Protein AF-A0A7J8QN74-F1 (afdb_monomer_lite)

Radius of gyration: 16.39 Å; chains: 1; bounding box: 37×23×52 Å

Organism: Gossypium raimondii (NCBI:txid29730)

Structure (mmCIF, N/CA/C/O backbone):
data_AF-A0A7J8QN74-F1
#
_entry.id   AF-A0A7J8QN74-F1
#
loop_
_atom_site.group_PDB
_atom_site.id
_atom_site.type_symbol
_atom_site.label_atom_id
_atom_site.label_alt_id
_atom_site.label_comp_id
_atom_site.label_asym_id
_atom_site.label_entity_id
_atom_site.label_seq_id
_atom_site.pdbx_PDB_ins_code
_atom_site.Cartn_x
_atom_site.Cartn_y
_atom_site.Cartn_z
_atom_site.occupancy
_atom_site.B_iso_or_equiv
_atom_site.auth_seq_id
_atom_site.auth_comp_id
_atom_site.auth_asym_id
_atom_site.auth_atom_id
_atom_site.pdbx_PDB_model_num
ATOM 1 N N . MET A 1 1 ? -18.385 4.577 36.178 1.00 56.25 1 MET A N 1
ATOM 2 C CA . MET A 1 1 ? -17.989 4.428 34.762 1.00 56.25 1 MET A CA 1
ATOM 3 C C . MET A 1 1 ? -19.253 4.530 33.931 1.00 56.25 1 MET A C 1
ATOM 5 O O . MET A 1 1 ? -20.120 3.674 34.094 1.00 56.25 1 MET A O 1
ATOM 9 N N . ASN A 1 2 ? -19.423 5.602 33.157 1.00 79.31 2 ASN A N 1
ATOM 10 C CA . ASN A 1 2 ? -20.660 5.819 32.412 1.00 79.31 2 ASN A CA 1
ATOM 11 C C . ASN A 1 2 ? -20.718 4.875 31.206 1.00 79.31 2 ASN A C 1
ATOM 13 O O . ASN A 1 2 ? -19.694 4.454 30.673 1.00 79.31 2 ASN A O 1
ATOM 17 N N . GLN A 1 3 ? -21.926 4.532 30.765 1.00 75.12 3 GLN A N 1
ATOM 18 C CA . GLN A 1 3 ? -22.148 3.619 29.636 1.00 75.12 3 GLN A CA 1
ATOM 19 C C . GLN A 1 3 ? -21.487 4.126 28.336 1.00 75.12 3 GLN A C 1
ATOM 21 O O . GLN A 1 3 ? -21.002 3.322 27.547 1.00 75.12 3 GLN A O 1
ATOM 26 N N . ARG A 1 4 ? -21.376 5.456 28.183 1.00 71.19 4 ARG A N 1
ATOM 27 C CA . ARG A 1 4 ? -20.649 6.125 27.089 1.00 71.19 4 ARG A CA 1
ATOM 28 C C . ARG A 1 4 ? -19.139 5.871 27.138 1.00 71.19 4 ARG A C 1
ATOM 30 O O . ARG A 1 4 ? -18.560 5.533 26.117 1.00 71.19 4 ARG A O 1
ATOM 37 N N . ASP A 1 5 ? -18.521 5.933 28.319 1.00 77.00 5 ASP A N 1
ATOM 38 C CA . ASP A 1 5 ? -17.072 5.714 28.473 1.00 77.00 5 ASP A CA 1
ATOM 39 C C . ASP A 1 5 ? -16.672 4.274 28.119 1.00 77.00 5 ASP A C 1
ATOM 41 O O . ASP A 1 5 ? -15.569 4.031 27.633 1.00 77.00 5 ASP A O 1
ATOM 45 N N . ARG A 1 6 ? -17.565 3.304 28.373 1.00 76.88 6 ARG A N 1
ATOM 46 C CA . ARG A 1 6 ? -17.367 1.893 28.003 1.00 76.88 6 ARG A CA 1
ATOM 47 C C . ARG A 1 6 ? -17.500 1.667 26.499 1.00 76.88 6 ARG A C 1
ATOM 49 O O . ARG A 1 6 ? -16.725 0.903 25.944 1.00 76.88 6 ARG A O 1
ATOM 56 N N . GLN A 1 7 ? -18.452 2.335 25.844 1.00 73.94 7 GLN A N 1
ATOM 57 C CA . GLN A 1 7 ? -18.593 2.266 24.387 1.00 73.94 7 GLN A CA 1
ATOM 58 C C . GLN A 1 7 ? -17.367 2.850 23.683 1.00 73.94 7 GLN A C 1
ATOM 60 O O . GLN A 1 7 ? -16.785 2.171 22.846 1.00 73.94 7 GLN A O 1
ATOM 65 N N . SER A 1 8 ? -16.905 4.034 24.098 1.00 77.06 8 SER A N 1
ATOM 66 C CA . SER A 1 8 ? -15.708 4.642 23.508 1.00 77.06 8 SER A CA 1
ATOM 67 C C . SER A 1 8 ? -14.446 3.803 23.723 1.00 77.06 8 SER A C 1
ATOM 69 O O . SER A 1 8 ? -13.613 3.728 22.827 1.00 77.06 8 SER A O 1
ATOM 71 N N . GLN A 1 9 ? -14.303 3.139 24.876 1.00 77.50 9 GLN A N 1
ATOM 72 C CA . GLN A 1 9 ? -13.195 2.202 25.101 1.00 77.50 9 GLN A CA 1
ATOM 73 C C . GLN A 1 9 ? -13.273 0.988 24.176 1.00 77.50 9 GLN A C 1
ATOM 75 O O . GLN A 1 9 ? -12.277 0.672 23.534 1.00 77.50 9 GLN A O 1
ATOM 80 N N . ASN A 1 10 ? -14.447 0.369 24.037 1.0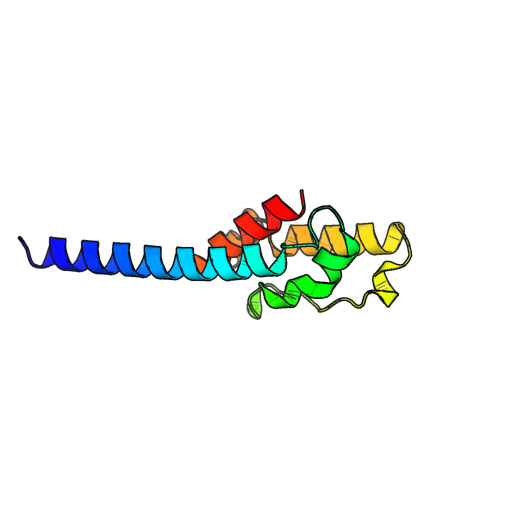0 77.94 10 ASN A N 1
ATOM 81 C CA . ASN A 1 10 ? -14.618 -0.772 23.139 1.00 77.94 10 ASN A CA 1
ATOM 82 C C . ASN A 1 10 ? -14.316 -0.398 21.677 1.00 77.94 10 ASN A C 1
ATOM 84 O O . ASN A 1 10 ? -13.614 -1.140 20.997 1.00 77.94 10 ASN A O 1
ATOM 88 N N . GLU A 1 11 ? -14.787 0.761 21.203 1.00 77.44 11 GLU A N 1
ATOM 89 C CA . GLU A 1 11 ? -14.476 1.264 19.854 1.00 77.44 11 GLU A CA 1
ATOM 90 C C . GLU A 1 11 ? -12.972 1.524 19.673 1.00 77.44 11 GLU A C 1
ATOM 92 O O . GLU A 1 11 ? -12.410 1.269 18.607 1.00 77.44 11 GLU A O 1
ATOM 97 N N . GLN A 1 12 ? -12.299 2.030 20.710 1.00 79.62 12 GLN A N 1
ATOM 98 C CA . GLN A 1 12 ? -10.854 2.256 20.701 1.00 79.62 12 GLN A CA 1
ATOM 99 C C . GLN A 1 12 ? -10.080 0.929 20.653 1.00 79.62 12 GLN A C 1
ATOM 101 O O . GLN A 1 12 ? -9.124 0.810 19.887 1.00 79.62 12 GLN A O 1
ATOM 106 N N . GLU A 1 13 ? -10.492 -0.066 21.441 1.00 83.88 13 GLU A N 1
ATOM 107 C CA . GLU A 1 13 ? -9.893 -1.403 21.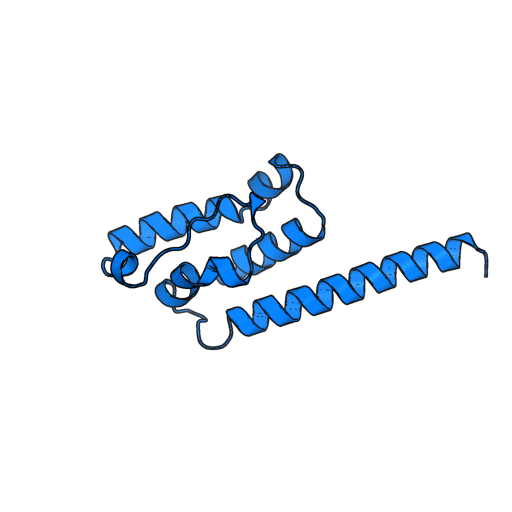461 1.00 83.88 13 GLU A CA 1
ATOM 108 C C . GLU A 1 13 ? -10.102 -2.140 20.136 1.00 83.88 13 GLU A C 1
ATOM 110 O O . GLU A 1 13 ? -9.176 -2.769 19.630 1.00 83.88 13 GLU A O 1
ATOM 115 N N . GLU A 1 14 ? -11.290 -2.040 19.542 1.00 80.31 14 GLU A N 1
ATOM 116 C CA . GLU A 1 14 ? -11.585 -2.639 18.241 1.00 80.31 14 GLU A CA 1
ATOM 117 C C . GLU A 1 14 ? -10.715 -2.020 17.143 1.00 80.31 14 GLU A C 1
ATOM 119 O O . GLU A 1 14 ? -10.054 -2.743 16.396 1.00 80.31 14 GLU A O 1
ATOM 124 N N . ARG A 1 15 ? -10.596 -0.685 17.118 1.00 79.56 15 ARG A N 1
ATOM 125 C CA . ARG A 1 15 ? -9.666 0.017 16.218 1.00 79.56 15 ARG A CA 1
ATOM 126 C C . ARG A 1 15 ? -8.219 -0.413 16.423 1.00 79.56 15 ARG A C 1
ATOM 128 O O . ARG A 1 15 ? -7.491 -0.554 15.445 1.00 79.56 15 ARG A O 1
ATOM 135 N N . TYR A 1 16 ? -7.799 -0.603 17.672 1.00 84.38 16 TYR A N 1
ATOM 136 C CA . TYR A 1 16 ? -6.441 -1.034 17.986 1.00 84.38 16 TYR A CA 1
ATOM 137 C C . TYR A 1 16 ? -6.166 -2.452 17.475 1.00 84.38 16 TYR A C 1
ATOM 139 O O . TYR A 1 16 ? -5.166 -2.669 16.800 1.00 84.38 16 TYR A O 1
ATOM 147 N N . ARG A 1 17 ? -7.088 -3.395 17.708 1.00 85.50 17 ARG A N 1
ATOM 148 C CA . ARG A 1 17 ? -6.970 -4.780 17.218 1.00 85.50 17 ARG A CA 1
ATOM 149 C C . ARG A 1 17 ? -6.927 -4.856 15.699 1.00 85.50 17 ARG A C 1
ATOM 151 O O . ARG A 1 17 ? -6.123 -5.602 15.148 1.00 85.50 17 ARG A O 1
ATOM 158 N N . ILE A 1 18 ? -7.784 -4.083 15.034 1.00 83.50 18 ILE A N 1
ATOM 159 C CA . ILE A 1 18 ? -7.784 -3.966 13.577 1.00 83.50 18 ILE A CA 1
ATOM 160 C C . ILE A 1 18 ? -6.422 -3.443 13.117 1.00 83.50 18 ILE A C 1
ATOM 162 O O . ILE A 1 18 ? -5.771 -4.092 12.306 1.00 83.50 18 ILE A O 1
ATOM 166 N N . ALA A 1 19 ? -5.944 -2.332 13.685 1.00 85.31 19 ALA A N 1
ATOM 167 C CA . ALA A 1 19 ? -4.647 -1.769 13.326 1.00 85.31 19 ALA A CA 1
ATOM 168 C C . ALA A 1 19 ? -3.499 -2.773 13.528 1.00 85.31 19 ALA A C 1
ATOM 170 O O . ALA A 1 19 ? -2.686 -2.920 12.624 1.00 85.31 19 ALA A O 1
ATOM 171 N N . GLU A 1 20 ? -3.455 -3.506 14.646 1.00 89.06 20 GLU A N 1
ATOM 172 C CA . GLU A 1 20 ? -2.440 -4.543 14.889 1.00 89.06 20 GLU A CA 1
ATOM 173 C C . GLU A 1 20 ? -2.474 -5.666 13.846 1.00 89.06 20 GLU A C 1
ATOM 175 O O . GLU A 1 20 ? -1.421 -6.070 13.347 1.00 89.06 20 GLU A O 1
ATOM 180 N N . ALA A 1 21 ? -3.664 -6.158 13.491 1.00 88.69 21 ALA A N 1
ATOM 181 C CA . ALA A 1 21 ? -3.811 -7.204 12.482 1.00 88.69 21 ALA A CA 1
ATOM 182 C C . ALA A 1 21 ? -3.309 -6.734 11.107 1.00 88.69 21 ALA A C 1
ATOM 184 O O . ALA A 1 21 ? -2.599 -7.464 10.414 1.00 88.69 21 ALA A O 1
ATOM 185 N N . MET A 1 22 ? -3.622 -5.491 10.735 1.00 89.50 22 MET A N 1
ATOM 186 C CA . MET A 1 22 ? -3.145 -4.885 9.491 1.00 89.50 22 MET A CA 1
ATOM 187 C C . MET A 1 22 ? -1.630 -4.701 9.500 1.00 89.50 22 MET A C 1
ATOM 189 O O . MET A 1 22 ? -0.957 -5.040 8.530 1.00 89.50 22 MET A O 1
ATOM 193 N N . ASP A 1 23 ? -1.082 -4.204 10.607 1.00 91.81 23 ASP A N 1
ATOM 194 C CA . ASP A 1 23 ? 0.355 -4.008 10.775 1.00 91.81 23 ASP A CA 1
ATOM 195 C C . ASP A 1 23 ? 1.111 -5.338 10.660 1.00 91.81 23 ASP A C 1
ATOM 197 O O . ASP A 1 23 ? 2.176 -5.399 10.044 1.00 91.81 23 ASP A O 1
ATOM 201 N N . PHE A 1 24 ? 0.552 -6.412 11.225 1.00 93.06 24 PHE A N 1
ATOM 202 C CA . PHE A 1 24 ? 1.103 -7.757 11.112 1.00 93.06 24 PHE A CA 1
ATOM 203 C C . PHE A 1 24 ? 1.141 -8.236 9.656 1.00 93.06 24 PHE A C 1
ATOM 205 O O . PHE A 1 24 ? 2.202 -8.648 9.184 1.00 93.06 24 PHE A O 1
ATOM 212 N N . GLU A 1 25 ? 0.028 -8.140 8.925 1.00 93.38 25 GLU A N 1
ATOM 213 C CA . GLU A 1 25 ? -0.040 -8.595 7.531 1.00 93.38 25 GLU A CA 1
ATOM 214 C C . GLU A 1 25 ? 0.867 -7.764 6.608 1.00 93.38 25 GLU A C 1
ATOM 216 O O . GLU A 1 25 ? 1.562 -8.325 5.759 1.00 93.38 25 GLU A O 1
ATOM 221 N N . ILE A 1 26 ? 0.963 -6.447 6.822 1.00 94.75 26 ILE A N 1
ATOM 222 C CA . ILE A 1 26 ? 1.848 -5.567 6.041 1.00 94.75 26 ILE A CA 1
ATOM 223 C C . ILE A 1 26 ? 3.322 -5.874 6.323 1.00 94.75 26 ILE A C 1
ATOM 225 O O . ILE A 1 26 ? 4.114 -6.015 5.388 1.00 94.75 26 ILE A O 1
ATOM 229 N N . LYS A 1 27 ? 3.707 -6.039 7.596 1.00 94.00 27 LYS A N 1
ATOM 230 C CA . LYS A 1 27 ? 5.078 -6.428 7.968 1.00 94.00 27 LYS A CA 1
ATOM 231 C C . LYS A 1 27 ? 5.435 -7.792 7.398 1.00 94.00 27 LYS A C 1
ATOM 233 O O . LYS A 1 27 ? 6.515 -7.961 6.842 1.00 94.00 27 LYS A O 1
ATOM 238 N N . ARG A 1 28 ? 4.521 -8.758 7.492 1.00 95.19 28 ARG A N 1
ATOM 239 C CA . ARG A 1 28 ? 4.691 -10.099 6.927 1.00 95.19 28 ARG A CA 1
ATOM 240 C C . ARG A 1 28 ? 4.863 -10.062 5.412 1.00 95.19 28 ARG A C 1
ATOM 242 O O . ARG A 1 28 ? 5.689 -10.798 4.879 1.00 95.19 28 ARG A O 1
ATOM 249 N N . TRP A 1 29 ? 4.101 -9.220 4.722 1.00 95.38 29 TRP A N 1
ATOM 250 C CA . TRP A 1 29 ? 4.222 -9.031 3.282 1.00 95.38 29 TRP A CA 1
ATOM 251 C C . TRP A 1 29 ? 5.570 -8.427 2.877 1.00 95.38 29 TRP A C 1
ATOM 253 O O . TRP A 1 29 ? 6.161 -8.890 1.897 1.00 95.38 29 TRP A O 1
ATOM 263 N N . ALA A 1 30 ? 6.043 -7.417 3.610 1.00 95.19 30 ALA A N 1
ATOM 264 C CA . ALA A 1 30 ? 7.295 -6.722 3.324 1.00 95.19 30 ALA A CA 1
ATOM 265 C C . ALA A 1 30 ? 8.535 -7.528 3.738 1.00 95.19 30 ALA A C 1
ATOM 267 O O . ALA A 1 30 ? 9.586 -7.398 3.108 1.00 95.19 30 ALA A O 1
ATOM 268 N N . ALA A 1 31 ? 8.418 -8.381 4.760 1.00 94.88 31 ALA A N 1
ATOM 269 C CA . ALA A 1 31 ? 9.518 -9.170 5.303 1.00 94.88 31 ALA A CA 1
ATOM 270 C C . ALA A 1 31 ? 10.262 -9.951 4.205 1.00 94.88 31 ALA A C 1
ATOM 272 O O . ALA A 1 31 ? 9.680 -10.735 3.454 1.00 94.88 31 ALA A O 1
ATOM 273 N N . GLY A 1 32 ? 11.574 -9.721 4.104 1.00 92.38 32 GLY A N 1
ATOM 274 C CA . GLY A 1 32 ? 12.436 -10.348 3.094 1.00 92.38 32 GLY A CA 1
ATOM 275 C C . GLY A 1 32 ? 12.310 -9.775 1.674 1.00 92.38 32 GLY A C 1
ATOM 276 O O . GLY A 1 32 ? 13.036 -10.212 0.782 1.00 92.38 32 GLY A O 1
ATOM 277 N N . LYS A 1 33 ? 11.427 -8.792 1.449 1.00 94.19 33 LYS A N 1
ATOM 278 C CA . LYS A 1 33 ? 11.256 -8.065 0.177 1.00 94.19 33 LYS A CA 1
ATOM 279 C C . LYS A 1 33 ? 11.678 -6.593 0.270 1.00 94.19 33 LYS A C 1
ATOM 281 O O . LYS A 1 33 ? 11.701 -5.912 -0.754 1.00 94.19 33 LYS A O 1
ATOM 286 N N . GLU A 1 34 ? 12.012 -6.102 1.462 1.00 89.62 34 GLU A N 1
ATOM 287 C CA . GLU A 1 34 ? 12.453 -4.723 1.705 1.00 89.62 34 GLU A CA 1
ATOM 288 C C . GLU A 1 34 ? 13.628 -4.346 0.786 1.00 89.62 34 GLU A C 1
ATOM 290 O O . GLU A 1 34 ? 14.586 -5.100 0.620 1.00 89.62 34 GLU A O 1
ATOM 295 N N . GLY A 1 35 ? 13.526 -3.198 0.113 1.00 89.00 35 GLY A N 1
ATOM 296 C CA . GLY A 1 35 ? 14.508 -2.754 -0.885 1.00 89.00 35 GLY A CA 1
ATOM 297 C C . GLY A 1 35 ? 14.449 -3.483 -2.238 1.00 89.00 35 GLY A C 1
ATOM 298 O O . GLY A 1 35 ? 15.019 -3.002 -3.219 1.00 89.00 35 GLY A O 1
ATOM 299 N N . ASN A 1 36 ? 13.715 -4.595 -2.360 1.00 94.25 36 ASN A N 1
ATOM 300 C CA . ASN A 1 36 ? 13.473 -5.266 -3.635 1.00 94.25 36 ASN A CA 1
ATOM 301 C C . ASN A 1 36 ? 12.162 -4.781 -4.266 1.00 94.25 36 ASN A C 1
ATOM 303 O O . ASN A 1 36 ? 11.111 -5.416 -4.165 1.00 94.25 36 ASN A O 1
ATOM 307 N N . MET A 1 37 ? 12.258 -3.675 -5.005 1.00 94.31 37 MET A N 1
ATOM 308 C CA . MET A 1 37 ? 11.119 -3.049 -5.683 1.00 94.31 37 MET A CA 1
ATOM 309 C C . MET A 1 37 ? 10.318 -4.026 -6.562 1.00 94.31 37 MET A C 1
ATOM 311 O O . MET A 1 37 ? 9.097 -3.945 -6.625 1.00 94.31 37 MET A O 1
ATOM 315 N N . ARG A 1 38 ? 10.971 -4.986 -7.231 1.00 96.38 38 ARG A N 1
ATOM 316 C CA . ARG A 1 38 ? 10.261 -5.956 -8.084 1.00 96.38 38 ARG A CA 1
ATOM 317 C C . ARG A 1 38 ? 9.412 -6.920 -7.260 1.00 96.38 38 ARG A C 1
ATOM 319 O O . ARG A 1 38 ? 8.277 -7.199 -7.637 1.00 96.38 38 ARG A O 1
ATOM 326 N N . ALA A 1 39 ? 9.952 -7.411 -6.146 1.00 96.06 39 ALA A N 1
ATOM 327 C CA . ALA A 1 39 ? 9.238 -8.317 -5.250 1.00 96.06 39 ALA A CA 1
ATOM 328 C C . ALA A 1 39 ? 8.061 -7.614 -4.556 1.00 96.06 39 ALA A C 1
ATOM 330 O O . ALA A 1 39 ? 6.979 -8.190 -4.462 1.00 96.06 39 ALA A O 1
ATOM 331 N N . LEU A 1 40 ? 8.247 -6.360 -4.130 1.00 96.44 40 LEU A N 1
ATOM 332 C CA . LEU A 1 40 ? 7.176 -5.560 -3.530 1.00 96.44 40 LEU A CA 1
ATOM 333 C C . LEU A 1 40 ? 6.042 -5.313 -4.534 1.00 96.44 40 LEU A C 1
ATOM 335 O O . LEU A 1 40 ? 4.894 -5.646 -4.256 1.00 96.44 40 LEU A O 1
ATOM 339 N N . LEU A 1 41 ? 6.362 -4.815 -5.733 1.00 96.25 41 LEU A N 1
ATOM 340 C CA . LEU A 1 41 ? 5.346 -4.503 -6.744 1.00 96.25 41 LEU A CA 1
ATOM 341 C C . LEU A 1 41 ? 4.600 -5.748 -7.240 1.00 96.25 41 LEU A C 1
ATOM 343 O O . LEU A 1 41 ? 3.393 -5.689 -7.424 1.00 96.25 41 LEU A O 1
ATOM 347 N N . SER A 1 42 ? 5.284 -6.877 -7.438 1.00 96.31 42 SER A N 1
ATOM 348 C CA . SER A 1 42 ? 4.643 -8.110 -7.937 1.00 96.31 42 SER A CA 1
ATOM 349 C C . SER A 1 42 ? 3.790 -8.861 -6.917 1.00 96.31 42 SER A C 1
ATOM 351 O O . SER A 1 42 ? 3.208 -9.882 -7.260 1.00 96.31 42 SER A O 1
ATOM 353 N N . SER A 1 43 ? 3.754 -8.409 -5.663 1.00 95.56 43 SER A N 1
ATOM 354 C CA . SER A 1 43 ? 2.961 -9.054 -4.613 1.00 95.56 43 SER A CA 1
ATOM 355 C C . SER A 1 43 ? 2.103 -8.068 -3.826 1.00 95.56 43 SER A C 1
ATOM 357 O O . SER A 1 43 ? 1.663 -8.372 -2.719 1.00 95.56 43 SER A O 1
ATOM 359 N N . MET A 1 44 ? 1.887 -6.866 -4.359 1.00 94.62 44 MET A N 1
ATOM 360 C CA . MET A 1 44 ? 1.157 -5.801 -3.669 1.00 94.62 44 MET A CA 1
ATOM 361 C C . MET A 1 44 ? -0.312 -6.184 -3.433 1.00 94.62 44 MET A C 1
ATOM 363 O O . MET A 1 44 ? -0.893 -5.810 -2.421 1.00 94.62 44 MET A O 1
ATOM 367 N N . GLU A 1 45 ? -0.896 -7.006 -4.307 1.00 93.81 45 GLU A N 1
ATOM 368 C CA . GLU A 1 45 ? -2.263 -7.517 -4.181 1.00 93.81 45 GLU A CA 1
ATOM 369 C C . GLU A 1 45 ? -2.516 -8.319 -2.894 1.00 93.81 45 GLU A C 1
ATOM 371 O O . GLU A 1 45 ? -3.667 -8.496 -2.516 1.00 93.81 45 GLU A O 1
ATOM 376 N N . GLN A 1 46 ? -1.464 -8.779 -2.205 1.00 93.81 46 GLN A N 1
ATOM 377 C CA . GLN A 1 46 ? -1.583 -9.515 -0.942 1.00 93.81 46 GLN A CA 1
ATOM 378 C C . GLN A 1 46 ? -2.050 -8.638 0.227 1.00 93.81 46 GLN A C 1
ATOM 380 O O . GLN A 1 46 ? -2.584 -9.168 1.196 1.00 93.81 46 GLN A O 1
ATOM 385 N N . VAL A 1 47 ? -1.819 -7.323 0.160 1.00 94.69 47 VAL A N 1
ATOM 386 C CA . VAL A 1 47 ? -2.109 -6.382 1.260 1.00 94.69 47 VAL A CA 1
ATOM 387 C C . VAL A 1 47 ? -3.116 -5.302 0.886 1.00 94.69 47 VAL A C 1
ATOM 389 O O . VAL A 1 47 ? -3.597 -4.584 1.758 1.00 94.69 47 VAL A O 1
ATOM 392 N N . LEU A 1 48 ? -3.437 -5.158 -0.398 1.00 93.81 48 LEU A N 1
ATOM 393 C CA . LEU A 1 48 ? -4.396 -4.163 -0.865 1.00 93.81 48 LEU A CA 1
ATOM 394 C C . LEU A 1 48 ? -5.832 -4.679 -0.816 1.00 93.81 48 LEU A C 1
ATOM 396 O O . LEU A 1 48 ? -6.097 -5.877 -0.809 1.00 93.81 48 LEU A O 1
ATOM 400 N N . TRP A 1 49 ? -6.771 -3.738 -0.846 1.00 92.25 49 TRP A N 1
ATOM 401 C CA . TRP A 1 49 ? -8.202 -4.016 -0.895 1.00 92.25 49 TRP A CA 1
ATOM 402 C C . TRP A 1 49 ? -8.738 -3.981 -2.339 1.00 92.25 49 TRP A C 1
ATOM 404 O O . TRP A 1 49 ? -8.185 -3.258 -3.175 1.00 92.25 49 TRP A O 1
ATOM 414 N N . PRO A 1 50 ? -9.825 -4.707 -2.658 1.00 86.75 50 PRO A N 1
ATOM 415 C CA . PRO A 1 50 ? -10.324 -4.856 -4.032 1.00 86.75 50 PRO A CA 1
ATOM 416 C C . PRO A 1 50 ? -10.623 -3.535 -4.764 1.00 86.75 50 PRO A C 1
ATOM 418 O O . PRO A 1 50 ? -10.369 -3.404 -5.959 1.00 86.75 50 PRO A O 1
ATOM 421 N N . GLU A 1 51 ? -11.119 -2.520 -4.058 1.00 87.88 51 GLU A N 1
ATOM 422 C CA . GLU A 1 51 ? -11.557 -1.243 -4.638 1.00 87.88 51 GLU A CA 1
ATOM 423 C C . GLU A 1 51 ? -10.410 -0.237 -4.858 1.00 87.88 51 GLU A C 1
ATOM 425 O O . GLU A 1 51 ? -10.626 0.873 -5.359 1.00 87.88 51 GLU A O 1
ATOM 430 N N . CYS A 1 52 ? -9.167 -0.587 -4.500 1.00 88.69 52 CYS A N 1
ATOM 431 C CA . CYS A 1 52 ? -8.028 0.320 -4.660 1.00 88.69 52 CYS A CA 1
ATOM 432 C C . CYS A 1 52 ? -7.691 0.585 -6.141 1.00 88.69 52 CYS A C 1
ATOM 434 O O . CYS A 1 52 ? -7.189 1.665 -6.477 1.00 88.69 52 CYS A O 1
ATOM 436 N N . GLY A 1 53 ? -8.075 -0.333 -7.037 1.00 87.69 53 GLY A N 1
ATOM 437 C CA . GLY A 1 53 ? -7.794 -0.267 -8.474 1.00 87.69 53 GLY A CA 1
ATOM 438 C C . GLY A 1 53 ? -6.412 -0.802 -8.853 1.00 87.69 53 GLY A C 1
ATOM 439 O O . GLY A 1 53 ? -5.876 -0.415 -9.891 1.00 87.69 53 GLY A O 1
ATOM 440 N N . TRP A 1 54 ? -5.819 -1.645 -8.005 1.00 94.25 54 TRP A N 1
ATOM 441 C CA . TRP A 1 54 ? -4.579 -2.351 -8.302 1.00 94.25 54 TRP A CA 1
ATOM 442 C C . TRP A 1 54 ? -4.827 -3.559 -9.204 1.00 94.25 54 TRP A C 1
ATOM 444 O O . TRP A 1 54 ? -5.754 -4.335 -8.985 1.00 94.25 54 TRP A O 1
ATOM 454 N N . GLU A 1 55 ? -3.958 -3.731 -10.194 1.00 93.06 55 GLU A N 1
ATOM 455 C CA . GLU A 1 55 ? -3.929 -4.905 -11.062 1.00 93.06 55 GLU A CA 1
ATOM 456 C C . GLU A 1 55 ? -2.683 -5.726 -10.703 1.00 93.06 55 GLU A C 1
ATOM 458 O O . GLU A 1 55 ? -1.595 -5.143 -10.671 1.00 93.06 55 GLU A O 1
ATOM 463 N N . PRO A 1 56 ? -2.802 -7.043 -10.443 1.00 93.75 56 PRO A N 1
ATOM 464 C CA . PRO A 1 56 ? -1.648 -7.900 -10.185 1.00 93.75 56 PRO A CA 1
ATOM 465 C C . PRO A 1 56 ? -0.618 -7.820 -11.316 1.00 93.75 56 PRO A C 1
ATOM 467 O O . PRO A 1 56 ? -0.975 -7.805 -12.496 1.00 93.75 56 PRO A O 1
ATOM 470 N N . VAL A 1 57 ? 0.667 -7.782 -10.959 1.00 95.25 57 VAL A N 1
ATOM 471 C CA . VAL A 1 57 ? 1.769 -7.624 -11.919 1.00 95.25 57 VAL A CA 1
ATOM 472 C C . VAL A 1 57 ? 2.746 -8.783 -11.788 1.00 95.25 57 VAL A C 1
ATOM 474 O O . VAL A 1 57 ? 3.294 -9.024 -10.716 1.00 95.25 57 VAL A O 1
ATOM 477 N N . SER A 1 58 ? 3.032 -9.477 -12.892 1.00 95.38 58 SER A N 1
ATOM 478 C CA . SER A 1 58 ? 4.001 -10.573 -12.880 1.00 95.38 58 SER A CA 1
ATOM 479 C C . SER A 1 58 ? 5.438 -10.053 -12.785 1.00 95.38 58 SER A C 1
ATOM 481 O O . SER A 1 58 ? 5.784 -9.004 -13.327 1.00 95.38 58 SER A O 1
ATOM 483 N N . LEU A 1 59 ? 6.338 -10.841 -12.188 1.00 93.38 59 LEU A N 1
ATOM 484 C CA . LEU A 1 59 ? 7.782 -10.577 -12.256 1.00 93.38 59 LEU A CA 1
ATOM 485 C C . LEU A 1 59 ? 8.303 -10.519 -13.701 1.00 93.38 59 LEU A C 1
ATOM 487 O O . LEU A 1 59 ? 9.257 -9.792 -13.980 1.00 93.38 59 LEU A O 1
ATOM 491 N N . THR A 1 60 ? 7.658 -11.239 -14.623 1.00 94.75 60 THR A N 1
ATOM 492 C CA . THR A 1 60 ? 7.986 -11.195 -16.058 1.00 94.75 60 THR A CA 1
ATOM 493 C C . THR A 1 60 ? 7.710 -9.821 -16.679 1.00 94.75 60 THR A C 1
ATOM 495 O O . THR A 1 60 ? 8.475 -9.367 -17.528 1.00 94.75 60 THR A O 1
ATOM 498 N N . ASP A 1 61 ? 6.717 -9.087 -16.175 1.00 92.75 61 ASP A N 1
ATOM 499 C CA . ASP A 1 61 ? 6.425 -7.714 -16.598 1.00 92.75 61 ASP A CA 1
ATOM 500 C C . ASP A 1 61 ? 7.410 -6.696 -15.993 1.00 92.75 61 ASP A C 1
ATOM 502 O O . ASP A 1 61 ? 7.511 -5.556 -16.449 1.00 92.75 61 ASP A O 1
ATOM 506 N N . LEU A 1 62 ? 8.191 -7.093 -14.983 1.00 94.94 62 LEU A N 1
ATOM 507 C CA . LEU A 1 62 ? 9.111 -6.240 -14.219 1.00 94.94 62 LEU A CA 1
ATOM 508 C C . LEU A 1 62 ? 10.593 -6.464 -14.568 1.00 94.94 62 LEU A C 1
ATOM 510 O O . LEU A 1 62 ? 11.479 -6.056 -13.815 1.00 94.94 62 LEU A O 1
ATOM 514 N N . ILE A 1 63 ? 10.896 -7.081 -15.715 1.00 95.06 63 ILE A N 1
ATOM 515 C CA . ILE A 1 63 ? 12.281 -7.362 -16.133 1.00 95.06 63 ILE A CA 1
ATOM 516 C C . ILE A 1 63 ? 13.073 -6.056 -16.322 1.00 95.06 63 ILE A C 1
ATOM 518 O O . ILE A 1 63 ? 14.160 -5.880 -15.762 1.00 95.06 63 ILE A O 1
ATOM 522 N N . THR A 1 64 ? 12.512 -5.102 -17.069 1.00 96.44 64 THR A N 1
ATOM 523 C CA . THR A 1 64 ? 13.215 -3.865 -17.442 1.00 96.44 64 THR A CA 1
ATOM 524 C C . THR A 1 64 ? 13.048 -2.760 -16.402 1.00 96.44 64 THR A C 1
ATOM 526 O O . THR A 1 64 ? 11.986 -2.593 -15.807 1.00 96.44 64 THR A O 1
ATOM 529 N N . SER A 1 65 ? 14.061 -1.907 -1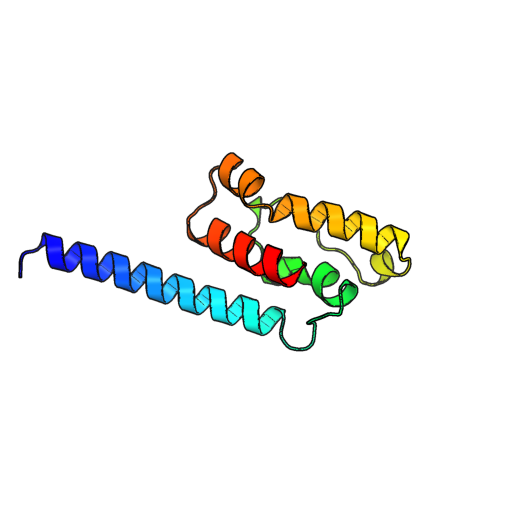6.239 1.00 94.50 65 SER A N 1
ATOM 530 C CA . SER A 1 65 ? 13.960 -0.731 -15.359 1.00 94.50 65 SER A CA 1
ATOM 531 C C . SER A 1 65 ? 12.819 0.215 -15.763 1.00 94.50 65 SER A C 1
ATOM 533 O O . SER A 1 65 ? 12.201 0.851 -14.909 1.00 94.50 65 SER A O 1
ATOM 535 N N . GLY A 1 66 ? 12.508 0.294 -17.063 1.00 96.94 66 GLY A N 1
ATOM 536 C CA . GLY A 1 66 ? 11.395 1.090 -17.580 1.00 96.94 66 GLY A CA 1
ATOM 537 C C . GLY A 1 66 ? 10.032 0.563 -17.127 1.00 96.94 66 GLY A C 1
ATOM 538 O O . GLY A 1 66 ? 9.191 1.348 -16.683 1.00 96.94 66 GLY A O 1
ATOM 539 N N . SER A 1 67 ? 9.827 -0.756 -17.175 1.00 95.81 67 SER A N 1
ATOM 540 C CA . SER A 1 67 ? 8.577 -1.366 -16.719 1.00 95.81 67 SER A CA 1
ATOM 541 C C . SER A 1 67 ? 8.419 -1.279 -15.201 1.00 95.81 67 SER A C 1
ATOM 543 O O . SER A 1 67 ? 7.352 -0.871 -14.741 1.00 95.81 67 SER A O 1
ATOM 545 N N . VAL A 1 68 ? 9.496 -1.486 -14.432 1.00 96.44 68 VAL A N 1
ATOM 546 C CA . VAL A 1 68 ? 9.497 -1.258 -12.973 1.00 96.44 68 VAL A CA 1
ATOM 547 C C . VAL A 1 68 ? 9.082 0.174 -12.639 1.00 96.44 68 VAL A C 1
ATOM 549 O O . VAL A 1 68 ? 8.170 0.379 -11.844 1.00 96.44 68 VAL A O 1
ATOM 552 N N . LYS A 1 69 ? 9.675 1.182 -13.292 1.00 96.44 69 LYS A N 1
ATOM 553 C CA . LYS A 1 69 ? 9.336 2.595 -13.050 1.00 96.44 69 LYS A CA 1
ATOM 554 C C . LYS A 1 69 ? 7.880 2.919 -13.401 1.00 96.44 69 LYS A C 1
ATOM 556 O O . LYS A 1 69 ? 7.256 3.737 -12.725 1.00 96.44 69 LYS A O 1
ATOM 561 N N . LYS A 1 70 ? 7.333 2.304 -14.455 1.00 96.25 70 LYS A N 1
ATOM 562 C CA . LYS A 1 70 ? 5.930 2.478 -14.863 1.00 96.25 70 LYS A CA 1
ATOM 563 C C . LYS A 1 70 ? 4.972 1.884 -13.828 1.00 96.25 70 LYS A C 1
ATOM 565 O O . LYS A 1 70 ? 4.018 2.556 -13.447 1.00 96.25 70 LYS A O 1
ATOM 570 N N . VAL A 1 71 ? 5.235 0.663 -13.370 1.00 96.81 71 VAL A N 1
ATOM 571 C CA . VAL A 1 71 ? 4.404 -0.025 -12.370 1.00 96.81 71 VAL A CA 1
ATOM 572 C C . VAL A 1 71 ? 4.512 0.660 -11.011 1.00 96.81 71 VAL A C 1
ATOM 574 O O . VAL A 1 71 ? 3.489 0.921 -10.391 1.00 96.81 71 VAL A O 1
ATOM 577 N N . TYR A 1 72 ? 5.712 1.079 -10.609 1.00 96.06 72 TYR A N 1
ATOM 578 C CA . TYR A 1 72 ? 5.926 1.870 -9.397 1.00 96.06 72 TYR A CA 1
ATOM 579 C C . TYR A 1 72 ? 5.052 3.131 -9.359 1.00 96.06 72 TYR A C 1
ATOM 581 O O . TYR A 1 72 ? 4.388 3.399 -8.368 1.00 96.06 72 TYR A O 1
ATOM 589 N N . ARG A 1 73 ? 4.974 3.881 -10.467 1.00 95.19 73 ARG A N 1
ATOM 590 C CA . ARG A 1 73 ? 4.100 5.065 -10.557 1.00 95.19 73 ARG A CA 1
ATOM 591 C C . ARG A 1 73 ? 2.617 4.727 -10.419 1.00 95.19 73 ARG A C 1
ATOM 593 O O . ARG A 1 73 ? 1.869 5.523 -9.863 1.00 95.19 73 ARG A O 1
ATOM 600 N N . LYS A 1 74 ? 2.178 3.579 -10.944 1.00 94.81 74 LYS A N 1
ATOM 601 C CA . LYS A 1 74 ? 0.802 3.108 -10.733 1.00 94.81 74 LYS A CA 1
ATOM 602 C C . LYS A 1 74 ? 0.573 2.763 -9.260 1.00 94.81 74 LYS A C 1
ATOM 604 O O . LYS A 1 74 ? -0.440 3.170 -8.702 1.00 94.81 74 LYS A O 1
ATOM 609 N N . ALA A 1 75 ? 1.526 2.065 -8.641 1.00 95.38 75 ALA A N 1
ATOM 610 C CA . ALA A 1 75 ? 1.459 1.655 -7.244 1.00 95.38 75 ALA A CA 1
ATOM 611 C C . ALA A 1 75 ? 1.343 2.865 -6.323 1.00 95.38 75 ALA A C 1
ATOM 613 O O . ALA A 1 75 ? 0.389 2.951 -5.556 1.00 95.38 75 ALA A O 1
ATOM 614 N N . THR A 1 76 ? 2.234 3.849 -6.474 1.00 94.88 76 THR A N 1
ATOM 615 C CA . THR A 1 76 ? 2.218 5.057 -5.643 1.00 94.88 76 THR A CA 1
ATOM 616 C C . THR A 1 76 ? 0.919 5.838 -5.777 1.00 94.88 76 THR A C 1
ATOM 618 O O . THR A 1 76 ? 0.442 6.341 -4.773 1.00 94.88 76 THR A O 1
ATOM 621 N N . LEU A 1 77 ? 0.302 5.904 -6.962 1.00 93.69 77 LEU A N 1
ATOM 622 C CA . LEU A 1 77 ? -1.015 6.532 -7.142 1.00 93.69 77 LEU A CA 1
ATOM 623 C C . LEU A 1 77 ? -2.151 5.746 -6.477 1.00 93.69 77 LEU A C 1
ATOM 625 O O . LEU A 1 77 ? -3.095 6.354 -5.974 1.00 93.69 77 LEU A O 1
ATOM 629 N N . CYS A 1 78 ? -2.066 4.416 -6.488 1.00 94.06 78 CYS A N 1
ATOM 630 C CA . CYS A 1 78 ? -3.056 3.529 -5.887 1.00 94.06 78 CYS A CA 1
ATOM 631 C C . CYS A 1 78 ? -3.113 3.689 -4.363 1.00 94.06 78 CYS A C 1
ATOM 633 O O . CYS A 1 78 ? -4.199 3.733 -3.790 1.00 94.06 78 CYS A O 1
ATOM 635 N N . VAL A 1 79 ? -1.946 3.820 -3.726 1.00 95.31 79 VAL A N 1
ATOM 636 C CA . VAL A 1 79 ? -1.809 3.931 -2.264 1.00 95.31 79 VAL A CA 1
ATOM 637 C C . VAL A 1 79 ? -1.539 5.360 -1.785 1.00 95.31 79 VAL A C 1
ATOM 639 O O . VAL A 1 79 ? -1.275 5.578 -0.610 1.00 95.31 79 VAL A O 1
ATOM 642 N N . HIS A 1 80 ? -1.617 6.363 -2.664 1.00 94.38 80 HIS A N 1
ATOM 643 C CA . HIS A 1 80 ? -1.389 7.749 -2.261 1.00 94.38 80 HIS A CA 1
ATOM 644 C C . HIS A 1 80 ? -2.491 8.216 -1.289 1.00 94.38 80 HIS A C 1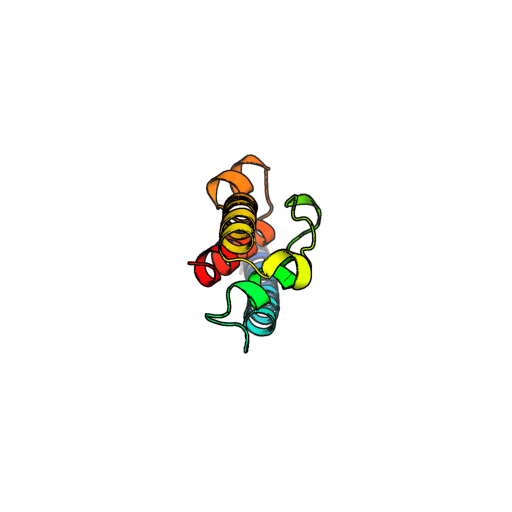
ATOM 646 O O . HIS A 1 80 ? -3.668 8.158 -1.666 1.00 94.38 80 HIS A O 1
ATOM 652 N N . PRO A 1 81 ? -2.158 8.788 -0.114 1.00 92.44 81 PRO A N 1
ATOM 653 C CA . PRO A 1 81 ? -3.148 9.203 0.885 1.00 92.44 81 PRO A CA 1
ATOM 654 C C . PRO A 1 81 ? -4.241 10.127 0.329 1.00 92.44 81 PRO A C 1
ATOM 656 O O . PRO A 1 81 ? -5.422 9.899 0.570 1.00 92.44 81 PRO A O 1
ATOM 659 N N . ASP A 1 82 ? -3.872 11.116 -0.497 1.00 93.75 82 ASP A N 1
ATOM 660 C CA . ASP A 1 82 ? -4.834 12.016 -1.163 1.00 93.75 82 ASP A CA 1
ATOM 661 C C . ASP A 1 82 ? -5.822 11.270 -2.083 1.00 93.75 82 ASP A C 1
ATOM 663 O O . ASP A 1 82 ? -7.023 11.536 -2.066 1.00 93.75 82 ASP A O 1
ATOM 667 N N . LYS A 1 83 ? -5.352 10.282 -2.858 1.00 92.62 83 LYS A N 1
ATOM 668 C CA . LYS A 1 83 ? -6.213 9.517 -3.775 1.00 92.62 83 LYS A CA 1
ATOM 669 C C . LYS A 1 83 ? -7.120 8.551 -3.035 1.00 92.62 83 LYS A C 1
ATOM 671 O O . LYS A 1 83 ? -8.289 8.417 -3.389 1.00 92.62 83 LYS A O 1
ATOM 676 N N . VAL A 1 84 ? -6.601 7.924 -1.990 1.00 93.62 84 VAL A N 1
ATOM 677 C CA . VAL A 1 84 ? -7.358 7.030 -1.111 1.00 93.62 84 VAL A CA 1
ATOM 678 C C . VAL A 1 84 ? -8.432 7.822 -0.355 1.00 93.62 84 VAL A C 1
ATOM 680 O O . VAL A 1 84 ? -9.592 7.415 -0.321 1.00 93.62 84 VAL A O 1
ATOM 683 N N . GLN A 1 85 ? -8.103 9.021 0.134 1.00 91.56 85 GLN A N 1
ATOM 684 C CA . GLN A 1 85 ? -9.061 9.940 0.751 1.00 91.56 85 GLN A CA 1
ATOM 685 C C . GLN A 1 85 ? -10.169 10.376 -0.223 1.00 91.56 85 GLN A C 1
ATOM 687 O O . GLN A 1 85 ? -11.341 10.354 0.150 1.00 91.56 85 GLN A O 1
ATOM 692 N N . GLN A 1 86 ? -9.830 10.732 -1.468 1.00 91.62 86 GLN A N 1
ATOM 693 C CA . GLN A 1 86 ? -10.804 11.134 -2.498 1.00 91.62 86 GLN A CA 1
ATOM 694 C C . GLN A 1 86 ? -11.807 10.025 -2.844 1.00 91.62 86 GLN A C 1
ATOM 696 O O . GLN A 1 86 ? -12.951 10.320 -3.182 1.00 91.62 86 GLN A O 1
ATOM 701 N N . LYS A 1 87 ? -11.401 8.755 -2.737 1.00 89.81 87 LYS A N 1
ATOM 702 C CA . LYS A 1 87 ? -12.257 7.587 -3.000 1.00 89.81 87 LYS A CA 1
ATOM 703 C C . LYS A 1 87 ? -13.180 7.214 -1.831 1.00 89.81 87 LYS A C 1
ATOM 705 O O . LYS A 1 87 ? -13.891 6.222 -1.928 1.00 89.81 87 LYS A O 1
ATOM 710 N N . GLY A 1 88 ? -13.180 7.981 -0.737 1.00 89.44 88 GLY A N 1
ATOM 711 C CA . GLY A 1 88 ? -14.019 7.693 0.430 1.00 89.44 88 GLY A CA 1
ATOM 712 C C . GLY A 1 88 ? -13.557 6.468 1.220 1.00 89.44 88 GLY A C 1
ATOM 713 O O . GLY A 1 88 ? -14.381 5.771 1.803 1.00 89.44 88 GLY A O 1
ATOM 714 N N . ALA A 1 89 ? -12.249 6.199 1.224 1.00 90.25 89 ALA A N 1
ATOM 715 C CA . ALA A 1 89 ? -11.686 5.017 1.858 1.00 90.25 89 ALA A CA 1
ATOM 716 C C . ALA A 1 89 ? -11.977 4.932 3.366 1.00 90.25 89 ALA A C 1
ATOM 718 O O . ALA A 1 89 ? -12.052 5.950 4.068 1.00 90.25 89 ALA A O 1
ATOM 719 N N . THR A 1 90 ? -12.086 3.704 3.870 1.00 91.69 90 THR A N 1
ATOM 720 C CA . THR A 1 90 ? -12.242 3.423 5.303 1.00 91.69 90 THR A CA 1
ATOM 721 C C . THR A 1 90 ? -10.966 3.772 6.077 1.00 91.69 90 THR A C 1
ATOM 723 O O . THR A 1 90 ? -9.900 3.997 5.497 1.00 91.69 90 THR A O 1
ATOM 726 N N . LEU A 1 91 ? -11.056 3.837 7.411 1.00 87.81 91 LEU A N 1
ATOM 727 C CA . LEU A 1 91 ? -9.883 4.065 8.267 1.00 87.81 91 LEU A CA 1
ATOM 728 C C . LEU A 1 91 ? -8.796 3.005 8.019 1.00 87.81 91 LEU A C 1
ATOM 730 O O . LEU A 1 91 ? -7.623 3.340 7.895 1.00 87.81 91 LEU A O 1
ATOM 734 N N . GLU A 1 92 ? -9.218 1.753 7.879 1.00 89.56 92 GLU A N 1
ATOM 735 C CA . GLU A 1 92 ? -8.385 0.601 7.534 1.00 89.56 92 GLU A CA 1
ATOM 736 C C . GLU A 1 92 ? -7.630 0.810 6.218 1.00 89.56 92 GLU A C 1
ATOM 738 O O . GLU A 1 92 ? -6.406 0.724 6.160 1.00 89.56 92 GLU A O 1
ATOM 743 N N . GLN A 1 93 ? -8.349 1.151 5.151 1.00 92.69 93 GLN A N 1
ATOM 744 C CA . GLN A 1 93 ? -7.761 1.350 3.827 1.00 92.69 93 GLN A CA 1
ATOM 745 C C . GLN A 1 93 ? -6.752 2.505 3.813 1.00 92.69 93 GLN A C 1
ATOM 747 O O . GLN A 1 93 ? -5.706 2.407 3.174 1.00 92.69 93 GLN A O 1
ATOM 752 N N . LYS A 1 94 ? -7.028 3.586 4.555 1.00 92.38 94 LYS A N 1
ATOM 753 C CA . LYS A 1 94 ? -6.068 4.687 4.739 1.00 92.38 94 LYS A CA 1
ATOM 754 C C . LYS A 1 94 ? -4.808 4.221 5.455 1.00 92.38 94 LYS A C 1
ATOM 756 O O . LYS A 1 94 ? -3.717 4.584 5.028 1.00 92.38 94 LYS A O 1
ATOM 761 N N . TYR A 1 95 ? -4.962 3.398 6.490 1.00 91.81 95 TYR A N 1
ATOM 762 C CA . TYR A 1 95 ? -3.841 2.841 7.237 1.00 91.81 95 TYR A CA 1
ATOM 763 C C . TYR A 1 95 ? -2.955 1.951 6.357 1.00 91.81 95 TYR A C 1
ATOM 765 O O . TYR A 1 95 ? -1.745 2.163 6.302 1.00 91.81 95 TYR A O 1
ATOM 773 N N . ILE A 1 96 ? -3.550 1.011 5.607 1.00 93.50 96 ILE A N 1
ATOM 774 C CA . ILE A 1 96 ? -2.810 0.182 4.637 1.00 93.50 96 ILE A CA 1
ATOM 775 C C . ILE A 1 96 ? -2.070 1.075 3.648 1.00 93.50 96 ILE A C 1
ATOM 777 O O . ILE A 1 96 ? -0.880 0.879 3.420 1.00 93.50 96 ILE A O 1
ATOM 781 N N . ALA A 1 97 ? -2.770 2.044 3.053 1.00 94.44 97 ALA A N 1
ATOM 782 C CA . ALA A 1 97 ? -2.183 2.935 2.065 1.00 94.44 97 ALA A CA 1
ATOM 783 C C . ALA A 1 97 ? -0.961 3.674 2.596 1.00 94.44 97 ALA A C 1
ATOM 785 O O . ALA A 1 97 ? 0.070 3.663 1.937 1.00 94.44 97 ALA A O 1
ATOM 786 N N . GLU A 1 98 ? -1.064 4.272 3.781 1.00 93.56 98 GLU A N 1
ATOM 787 C CA . GLU A 1 98 ? 0.040 4.985 4.419 1.00 93.56 98 GLU A CA 1
ATOM 788 C C . GLU A 1 98 ? 1.253 4.067 4.616 1.00 93.56 98 GLU A C 1
ATOM 790 O O . GLU A 1 98 ? 2.347 4.373 4.143 1.00 93.56 98 GLU A O 1
ATOM 795 N N . LYS A 1 99 ? 1.048 2.886 5.211 1.00 94.19 99 LYS A N 1
ATOM 796 C CA . LYS A 1 99 ? 2.132 1.928 5.464 1.00 94.19 99 LYS A CA 1
ATOM 797 C C . LYS A 1 99 ? 2.766 1.391 4.184 1.00 9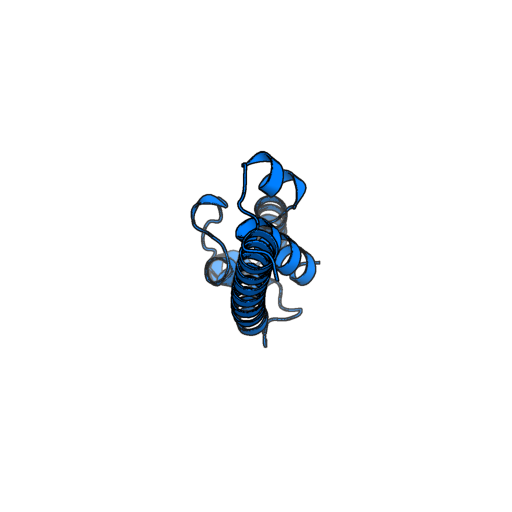4.19 99 LYS A C 1
ATOM 799 O O . LYS A 1 99 ? 3.988 1.324 4.086 1.00 94.19 99 LYS A O 1
ATOM 804 N N . VAL A 1 100 ? 1.957 1.009 3.196 1.00 94.94 100 VAL A N 1
ATOM 805 C CA . VAL A 1 100 ? 2.458 0.502 1.910 1.00 94.94 100 VAL A CA 1
ATOM 806 C C . VAL A 1 100 ? 3.173 1.613 1.139 1.00 94.94 100 VAL A C 1
ATOM 808 O O . VAL A 1 100 ? 4.219 1.360 0.547 1.00 94.94 100 VAL A O 1
ATOM 811 N N . PHE A 1 101 ? 2.658 2.845 1.169 1.00 94.50 101 PHE A N 1
ATOM 812 C CA . PHE A 1 101 ? 3.305 4.000 0.545 1.00 94.50 101 PHE A CA 1
ATOM 813 C C . PHE A 1 101 ? 4.688 4.266 1.149 1.00 94.50 101 PHE A C 1
ATOM 815 O O . PHE A 1 101 ? 5.641 4.473 0.399 1.00 94.50 101 PHE A O 1
ATOM 822 N N . ASP A 1 102 ? 4.815 4.200 2.476 1.00 93.38 102 ASP A N 1
ATOM 8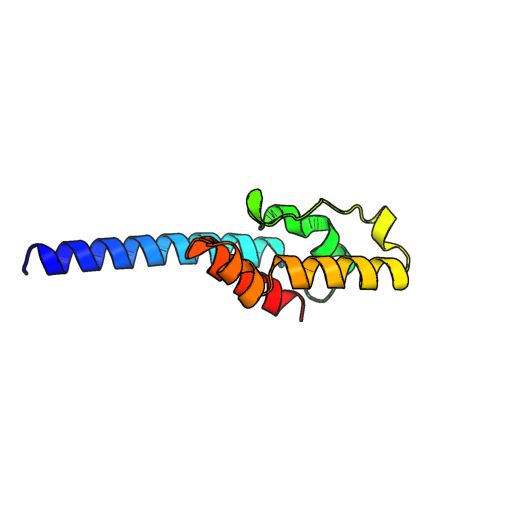23 C CA . ASP A 1 102 ? 6.093 4.379 3.168 1.00 93.38 102 ASP A CA 1
ATOM 824 C C . ASP A 1 102 ? 7.108 3.279 2.824 1.00 93.38 102 ASP A C 1
ATOM 826 O O . ASP A 1 102 ? 8.281 3.579 2.617 1.00 93.38 102 ASP A O 1
ATOM 830 N N . ILE A 1 103 ? 6.670 2.020 2.700 1.00 93.25 103 ILE A N 1
ATOM 831 C CA . ILE A 1 103 ? 7.541 0.887 2.323 1.00 93.25 103 ILE A CA 1
ATOM 832 C C . ILE A 1 103 ? 8.056 1.011 0.883 1.00 93.25 103 ILE A C 1
ATOM 834 O O . ILE A 1 103 ? 9.145 0.538 0.559 1.00 93.25 103 ILE A O 1
ATOM 838 N N . LEU A 1 104 ? 7.267 1.623 -0.000 1.00 91.44 104 LEU A N 1
ATOM 839 C CA . LEU A 1 104 ? 7.632 1.822 -1.400 1.00 91.44 104 LEU A CA 1
ATOM 840 C C . LEU A 1 104 ? 8.595 3.006 -1.620 1.00 91.44 104 LEU A C 1
ATOM 842 O O . LEU A 1 104 ? 9.108 3.143 -2.732 1.00 91.44 104 LEU A O 1
ATOM 846 N N . LYS A 1 105 ? 8.815 3.861 -0.615 1.00 83.44 105 LYS A N 1
ATOM 847 C CA . LYS A 1 105 ? 9.590 5.105 -0.726 1.00 83.44 105 LYS A CA 1
ATOM 848 C C . LYS A 1 105 ? 11.104 4.901 -0.817 1.00 83.44 105 LYS A C 1
ATOM 850 O O . LYS A 1 105 ? 11.642 3.978 -0.173 1.00 83.44 105 LYS A O 1
#

pLDDT: mean 90.52, std 6.92, range [56.25, 96.94]

Secondary structure (DSSP, 8-state):
--HHHHHHHHHHHHHHHHHHHHHHHHHHHHTTTTT-HHHHHTTGGGTS-GGG------GGGGSSHHHHHHHHHHHHHHS-HHHHHHTT--HHHHHHHHHHHHHT-

Sequence (105 aa):
MNQRDRQSQNEQEERYRIAEAMDFEIKRWAAGKEGNMRALLSSMEQVLWPECGWEPVSLTDLITSGSVKKVYRKATLCVHPDKVQQKGATLEQKYIAEKVFDILK

Foldseek 3Di:
DDPVVVVVVVVVVVVVVLLVVLVVQLCVQCVPCQPVLLSLLQCVVSNADPPLPDDHDDSVQVPDPVSSVVSLVVLLCSLPLVNCVVVVHDPSNVSSSVSSNVSSD

InterPro domains:
  IPR036869 Chaperone J-domain superfamily [G3DSA:1.10.287.110] (1-105)
  IPR036869 Chaperone J-domain superfamily [SSF46565] (2-104)